Protein AF-A0A0Q3QV59-F1 (afdb_monomer_lite)

pLDDT: mean 86.53, std 8.25, range [58.94, 98.12]

Structure (mmCIF, N/CA/C/O backbone):
data_AF-A0A0Q3QV59-F1
#
_entry.id   AF-A0A0Q3QV59-F1
#
loop_
_atom_site.group_PDB
_atom_site.id
_atom_site.type_symbol
_atom_site.label_atom_id
_atom_site.label_alt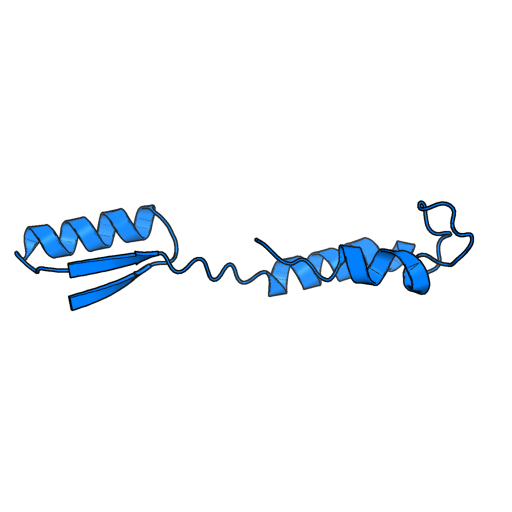_id
_atom_site.label_comp_id
_atom_site.label_asym_id
_atom_site.label_entity_id
_atom_site.label_seq_id
_atom_site.pdbx_PDB_ins_code
_atom_site.Cartn_x
_atom_site.Cartn_y
_atom_site.Cartn_z
_atom_site.occupancy
_atom_site.B_iso_or_equiv
_atom_site.auth_seq_id
_atom_site.auth_comp_id
_atom_site.auth_asym_id
_atom_site.auth_atom_id
_atom_site.pdbx_PDB_model_num
ATOM 1 N N . MET A 1 1 ? -8.701 -6.338 25.127 1.00 88.12 1 MET A N 1
ATOM 2 C CA . MET A 1 1 ? -8.014 -7.109 24.057 1.00 88.12 1 MET A CA 1
ATOM 3 C C . MET A 1 1 ? -7.699 -6.191 22.875 1.00 88.12 1 MET A C 1
ATOM 5 O O . MET A 1 1 ? -8.475 -5.278 22.635 1.00 88.12 1 MET A O 1
ATOM 9 N N . VAL A 1 2 ? -6.590 -6.384 22.148 1.00 88.50 2 VAL A N 1
ATOM 10 C CA . VAL A 1 2 ? -6.286 -5.603 20.927 1.00 88.50 2 VAL A CA 1
ATOM 11 C C . VAL A 1 2 ? -6.396 -6.509 19.704 1.00 88.50 2 VAL A C 1
ATOM 13 O O . VAL A 1 2 ? -5.743 -7.548 19.661 1.00 88.50 2 VAL A O 1
ATOM 16 N N . CYS A 1 3 ? -7.189 -6.100 18.714 1.00 88.38 3 CYS A N 1
ATOM 17 C CA . CYS A 1 3 ? -7.351 -6.813 17.445 1.00 88.38 3 CYS A CA 1
ATOM 18 C C . CYS A 1 3 ? -6.823 -5.961 16.292 1.00 88.38 3 CYS A C 1
ATOM 20 O O . CYS A 1 3 ? -6.965 -4.738 16.307 1.00 88.38 3 CYS A O 1
ATOM 22 N N . TYR A 1 4 ? -6.250 -6.609 15.279 1.00 89.38 4 TYR A N 1
ATOM 23 C CA . TYR A 1 4 ? -5.838 -5.956 14.041 1.00 89.38 4 TYR A CA 1
ATOM 24 C C . TYR A 1 4 ? -6.653 -6.507 12.877 1.00 89.38 4 TYR A C 1
ATOM 26 O O . TYR A 1 4 ? -6.770 -7.721 12.736 1.00 89.38 4 TYR A O 1
ATOM 34 N N . VAL A 1 5 ? -7.199 -5.618 12.053 1.00 88.62 5 VAL A N 1
ATOM 35 C CA . VAL A 1 5 ? -8.011 -5.963 10.876 1.00 88.62 5 VAL A CA 1
ATOM 36 C C . VAL A 1 5 ? -7.503 -5.210 9.649 1.00 88.62 5 VAL A C 1
ATOM 38 O O . VAL A 1 5 ? -6.845 -4.175 9.791 1.00 88.62 5 VAL A O 1
ATOM 41 N N . VAL A 1 6 ? -7.787 -5.723 8.449 1.00 86.19 6 VAL A N 1
ATOM 42 C CA . VAL A 1 6 ? -7.312 -5.111 7.192 1.00 86.19 6 VAL A CA 1
ATOM 43 C C . VAL A 1 6 ? -8.350 -4.230 6.495 1.00 86.19 6 VAL A C 1
ATOM 45 O O . VAL A 1 6 ? -7.976 -3.412 5.662 1.00 86.19 6 VAL A O 1
ATOM 48 N N . ASN A 1 7 ? -9.640 -4.370 6.812 1.00 86.12 7 ASN A N 1
ATOM 49 C CA . ASN A 1 7 ? -10.717 -3.596 6.188 1.00 86.12 7 ASN A CA 1
ATOM 50 C C . ASN A 1 7 ? -11.932 -3.422 7.118 1.00 86.12 7 ASN A C 1
ATOM 52 O O . ASN A 1 7 ? -12.003 -4.012 8.198 1.00 86.12 7 ASN A O 1
ATOM 56 N N . GLU A 1 8 ? 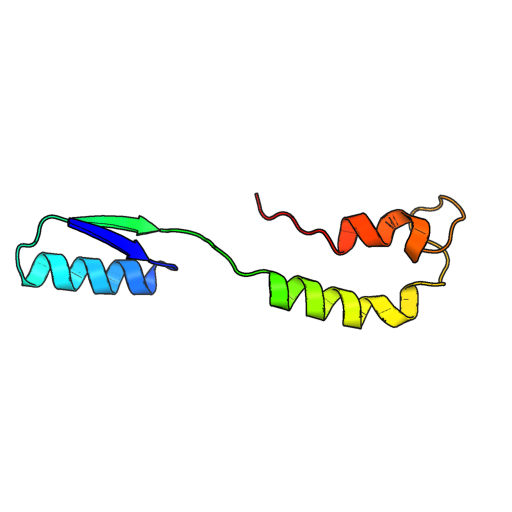-12.895 -2.614 6.675 1.00 89.44 8 GLU A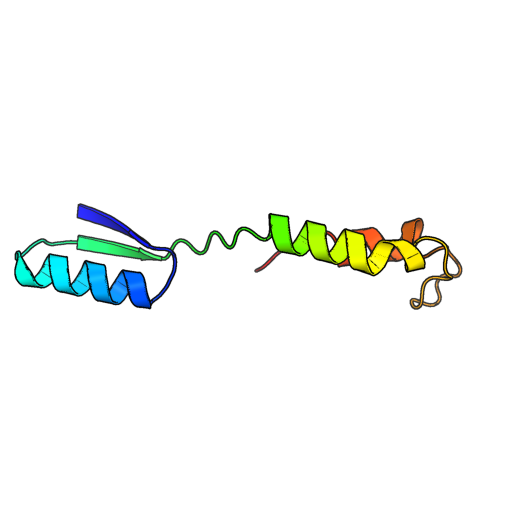 N 1
ATOM 57 C CA . GLU A 1 8 ? -14.111 -2.290 7.432 1.00 89.44 8 GLU A CA 1
ATOM 58 C C . GLU A 1 8 ? -15.045 -3.492 7.625 1.00 89.44 8 GLU A C 1
ATOM 60 O O . GLU A 1 8 ? -15.681 -3.613 8.670 1.00 89.44 8 GLU A O 1
ATOM 65 N N . LEU A 1 9 ? -15.087 -4.427 6.667 1.00 92.38 9 LEU A N 1
ATOM 66 C CA . LEU A 1 9 ? -15.906 -5.637 6.784 1.00 92.38 9 LEU A CA 1
ATOM 67 C C . LEU A 1 9 ? -15.433 -6.512 7.953 1.00 92.38 9 LEU A C 1
ATOM 69 O O . LEU A 1 9 ? -16.235 -6.948 8.778 1.00 92.38 9 LEU A O 1
ATOM 73 N N . GLN A 1 10 ? -14.122 -6.731 8.052 1.00 90.81 10 GLN A N 1
ATOM 74 C CA . GLN A 1 10 ? -13.523 -7.454 9.170 1.00 90.81 10 GLN A CA 1
ATOM 75 C C . GLN A 1 10 ? -13.692 -6.701 10.488 1.00 90.81 10 GLN A C 1
ATOM 77 O O . GLN A 1 10 ? -13.933 -7.330 11.516 1.00 90.81 10 GLN A O 1
ATOM 82 N N . LEU A 1 11 ? -13.603 -5.366 10.471 1.00 93.12 11 LEU A N 1
ATOM 83 C CA . LEU A 1 11 ? -13.882 -4.554 11.653 1.00 93.12 11 LEU A CA 1
ATOM 84 C C . LEU A 1 11 ? -15.301 -4.810 12.167 1.00 93.12 11 LEU A C 1
ATOM 86 O O . LEU A 1 11 ? -15.463 -5.105 13.348 1.00 93.12 11 LEU A O 1
ATOM 90 N N . ALA A 1 12 ? -16.306 -4.755 11.289 1.00 94.94 12 ALA A N 1
ATOM 91 C CA . ALA A 1 12 ? -17.703 -4.977 11.655 1.00 94.94 12 ALA A CA 1
ATOM 92 C C . ALA A 1 12 ? -17.937 -6.390 12.220 1.00 94.94 12 ALA A C 1
ATOM 94 O O . ALA A 1 12 ? -18.620 -6.551 13.232 1.00 94.94 12 ALA A O 1
ATOM 95 N N . GLN A 1 13 ? -17.328 -7.411 11.609 1.00 96.12 13 GLN A N 1
ATOM 96 C CA . GLN A 1 13 ? -17.417 -8.797 12.080 1.00 96.12 13 GLN A CA 1
ATOM 97 C C . GLN A 1 13 ? -16.795 -8.976 13.469 1.00 96.12 13 GLN A C 1
ATOM 99 O O . GLN A 1 13 ? -17.432 -9.534 14.361 1.00 96.12 13 GLN A O 1
ATOM 104 N N . VAL A 1 14 ? -15.574 -8.473 13.676 1.00 94.25 14 VAL A N 1
ATOM 105 C CA . VAL A 1 14 ? -14.875 -8.581 14.966 1.00 94.25 14 VAL A CA 1
ATOM 106 C C . VAL A 1 14 ? -15.590 -7.765 16.042 1.00 94.25 14 VAL A C 1
ATOM 108 O O . VAL A 1 14 ? -15.742 -8.250 17.159 1.00 94.25 14 VAL A O 1
ATOM 111 N N . ALA A 1 15 ? -16.087 -6.569 15.714 1.00 95.62 15 ALA A N 1
ATOM 112 C CA . ALA A 1 15 ? -16.849 -5.737 16.643 1.00 95.62 15 ALA A CA 1
ATOM 113 C C . ALA A 1 15 ? -18.132 -6.432 17.108 1.00 95.62 15 ALA A C 1
ATOM 115 O O . ALA A 1 15 ? -18.418 -6.442 18.305 1.00 95.62 15 ALA A O 1
ATOM 116 N N . LYS A 1 16 ? -18.865 -7.064 16.180 1.00 97.50 16 LYS A N 1
ATOM 117 C CA . LYS A 1 16 ? -20.060 -7.845 16.509 1.00 97.50 16 LYS A CA 1
ATOM 118 C C . LYS A 1 16 ? -19.728 -8.987 17.467 1.00 97.50 16 LYS A C 1
ATOM 120 O O . LYS A 1 16 ? -20.348 -9.082 18.516 1.00 97.50 16 LYS A O 1
ATOM 125 N N . ILE A 1 17 ? -18.704 -9.784 17.155 1.00 96.62 17 ILE A N 1
ATOM 126 C CA . ILE A 1 17 ? -18.265 -10.885 18.024 1.00 96.62 17 ILE A CA 1
ATOM 127 C C . ILE A 1 17 ? -17.877 -10.347 19.406 1.00 96.62 17 ILE A C 1
ATOM 129 O O . ILE A 1 17 ? -18.315 -10.872 20.420 1.00 96.62 17 ILE A O 1
ATOM 133 N N . CYS A 1 18 ? -17.090 -9.273 19.487 1.00 96.25 18 CYS A N 1
ATOM 134 C CA . CYS A 1 18 ? -16.721 -8.701 20.781 1.00 96.25 18 CYS A CA 1
ATOM 135 C C . CYS A 1 18 ? -17.945 -8.256 21.595 1.00 96.25 18 CYS A C 1
ATOM 137 O O . CYS A 1 18 ? -17.972 -8.494 22.799 1.00 96.25 18 CYS A O 1
ATOM 139 N N . ASN A 1 19 ? -18.958 -7.669 20.954 1.00 95.81 19 ASN A N 1
ATOM 140 C CA . ASN A 1 19 ? -20.194 -7.264 21.620 1.00 95.81 19 ASN A CA 1
ATOM 141 C C . ASN A 1 19 ? -21.013 -8.473 22.105 1.00 95.81 19 ASN A C 1
ATOM 143 O O . ASN A 1 19 ? -21.383 -8.527 23.274 1.00 95.81 19 ASN A O 1
ATOM 147 N N . ASP A 1 20 ? -21.206 -9.474 21.241 1.00 98.12 20 ASP A N 1
ATOM 148 C CA . ASP A 1 20 ? -21.988 -10.683 21.537 1.00 98.12 20 ASP A CA 1
ATOM 149 C C . ASP A 1 20 ? -21.440 -11.448 22.761 1.00 98.12 20 ASP A C 1
ATOM 151 O O . ASP A 1 20 ? -22.200 -12.079 23.493 1.00 98.12 20 ASP A O 1
ATOM 155 N N . TYR A 1 21 ? -20.130 -11.357 23.018 1.00 97.12 21 TYR A N 1
ATOM 156 C CA . TYR A 1 21 ? -19.461 -12.007 24.152 1.00 97.12 21 TYR A CA 1
ATOM 157 C C . TYR A 1 21 ? -19.074 -11.049 25.297 1.00 97.12 21 TYR A C 1
ATOM 159 O O . TYR A 1 21 ? -18.375 -11.463 26.222 1.00 97.12 21 TYR A O 1
ATOM 167 N N . GLY A 1 22 ? -19.477 -9.773 25.257 1.00 95.62 22 GLY A N 1
ATOM 168 C CA . GLY A 1 22 ? -19.140 -8.791 26.300 1.00 95.62 22 GLY A CA 1
ATOM 169 C C . GLY A 1 22 ? -17.635 -8.512 26.442 1.00 95.62 22 GLY A C 1
ATOM 170 O O . GLY A 1 22 ? -17.152 -8.166 27.521 1.00 95.62 22 GLY A O 1
ATOM 171 N N . ILE A 1 23 ? -16.864 -8.684 25.365 1.00 96.38 23 ILE A N 1
ATOM 172 C CA . ILE A 1 23 ? -15.409 -8.532 25.359 1.00 96.38 23 ILE A CA 1
ATOM 173 C C . ILE A 1 23 ? -15.038 -7.084 25.041 1.00 96.38 23 ILE A C 1
ATOM 175 O O . ILE A 1 23 ? -15.220 -6.606 23.922 1.00 96.38 23 ILE A O 1
ATOM 179 N N . TYR A 1 24 ? -14.394 -6.406 25.991 1.00 94.38 24 TYR A N 1
ATOM 180 C CA . TYR A 1 24 ? -13.816 -5.088 25.739 1.00 94.38 24 TYR A CA 1
ATOM 181 C C . TYR A 1 24 ? -12.599 -5.187 24.800 1.00 94.38 24 TYR A C 1
ATOM 183 O O . TYR A 1 24 ? -11.552 -5.769 25.141 1.00 94.38 24 TYR A O 1
ATOM 191 N N . SER A 1 25 ? -12.715 -4.611 23.601 1.00 89.25 25 SER A N 1
ATOM 192 C CA . SER A 1 25 ? -11.670 -4.649 22.579 1.00 89.25 25 SER A CA 1
ATOM 193 C C . SER A 1 25 ? -11.346 -3.276 21.990 1.00 89.25 25 SER A C 1
ATOM 195 O O . SER A 1 25 ? -12.196 -2.401 21.861 1.00 89.25 25 SER A O 1
ATOM 197 N N . ILE A 1 26 ? -10.074 -3.096 21.628 1.00 91.69 26 ILE A N 1
ATOM 198 C CA . ILE A 1 26 ? -9.606 -1.999 20.781 1.00 91.69 26 ILE A CA 1
ATOM 199 C C . ILE A 1 26 ? -9.258 -2.624 19.433 1.00 91.69 26 ILE A C 1
ATOM 201 O O . ILE A 1 26 ? -8.262 -3.344 19.315 1.00 91.69 26 ILE A O 1
ATOM 205 N N . ILE A 1 27 ? -10.086 -2.366 18.425 1.00 90.81 27 ILE A N 1
ATOM 206 C CA . ILE A 1 27 ? -9.880 -2.863 17.065 1.00 90.81 27 ILE A CA 1
ATOM 207 C C . ILE A 1 27 ? -9.128 -1.789 16.282 1.00 90.81 27 ILE A C 1
ATOM 209 O O . ILE A 1 27 ? -9.587 -0.656 16.164 1.00 90.81 27 ILE A O 1
ATOM 213 N N . LYS A 1 28 ? -7.951 -2.133 15.764 1.00 88.44 28 LYS A N 1
ATOM 214 C CA . LYS A 1 28 ? -7.114 -1.240 14.961 1.00 88.44 28 LYS A CA 1
ATOM 215 C C . LYS A 1 28 ? -7.107 -1.723 13.518 1.00 88.44 28 LYS A C 1
ATOM 217 O O . LYS A 1 28 ? -6.742 -2.867 13.251 1.00 88.44 28 LYS A O 1
ATOM 222 N N . ILE A 1 29 ? -7.444 -0.844 12.581 1.00 86.56 29 ILE A N 1
ATOM 223 C CA . ILE A 1 29 ? -7.207 -1.112 11.162 1.00 86.56 29 ILE A CA 1
ATOM 224 C C . ILE A 1 29 ? -5.710 -0.919 10.909 1.00 86.56 29 ILE A C 1
ATOM 226 O O . ILE A 1 29 ? -5.170 0.157 11.164 1.00 86.56 29 ILE A O 1
ATOM 230 N N . LYS A 1 30 ? -5.021 -1.963 10.443 1.00 79.06 30 LYS A N 1
ATOM 231 C CA . LYS A 1 30 ? -3.660 -1.844 9.909 1.00 79.06 30 LYS A CA 1
ATOM 232 C C . LYS A 1 30 ? -3.768 -1.892 8.388 1.00 79.06 30 LYS A C 1
ATOM 234 O O . LYS A 1 30 ? -3.911 -2.989 7.847 1.00 79.06 30 LYS A O 1
ATOM 239 N N . PRO A 1 31 ? -3.679 -0.752 7.684 1.00 64.88 31 PRO A N 1
ATOM 240 C CA . PRO A 1 31 ? -3.658 -0.742 6.233 1.00 64.88 31 PRO A CA 1
ATOM 241 C C . PRO A 1 31 ? -2.255 -1.135 5.757 1.00 64.88 31 PRO A C 1
ATOM 243 O O . PRO A 1 31 ? -1.531 -0.331 5.181 1.00 64.88 31 PRO A O 1
ATOM 246 N N . TYR A 1 32 ? -1.827 -2.375 6.009 1.00 66.62 32 TYR A N 1
ATOM 247 C CA . TYR A 1 32 ? -0.754 -2.932 5.193 1.00 66.62 32 TYR A CA 1
ATOM 248 C C . TYR A 1 32 ? -1.397 -3.389 3.891 1.00 66.62 32 TYR A C 1
ATOM 250 O O . TYR A 1 32 ? -1.809 -4.537 3.736 1.00 66.62 32 TYR A O 1
ATOM 258 N N . VAL A 1 33 ? -1.559 -2.444 2.970 1.00 62.84 33 VAL A N 1
ATOM 259 C CA . VAL A 1 33 ? -1.853 -2.792 1.587 1.00 62.84 33 VAL A CA 1
ATOM 260 C C . VAL A 1 33 ? -0.567 -3.394 1.035 1.00 62.84 33 VAL A C 1
ATOM 262 O O . VAL A 1 33 ? 0.408 -2.678 0.803 1.00 62.84 33 VAL A O 1
ATOM 265 N N . ASP A 1 34 ? -0.541 -4.715 0.854 1.00 68.50 34 ASP A N 1
ATOM 266 C CA . ASP A 1 34 ? 0.555 -5.366 0.142 1.00 68.50 34 ASP A CA 1
ATOM 267 C C . ASP A 1 34 ? 0.520 -4.945 -1.333 1.00 68.50 34 ASP A C 1
ATOM 269 O O . ASP A 1 34 ? -0.116 -5.560 -2.191 1.00 68.50 34 ASP A O 1
ATOM 273 N N . ILE A 1 35 ? 1.229 -3.863 -1.639 1.00 77.44 35 ILE A N 1
ATOM 274 C CA . ILE A 1 35 ? 1.380 -3.359 -3.002 1.00 77.44 35 ILE A CA 1
ATOM 275 C C . ILE A 1 35 ? 2.450 -4.116 -3.791 1.00 77.44 35 ILE A C 1
ATOM 277 O O . ILE A 1 35 ? 2.750 -3.732 -4.920 1.00 77.44 35 ILE A O 1
ATOM 281 N N . SER A 1 36 ? 3.049 -5.185 -3.255 1.00 81.56 36 SER A N 1
ATOM 282 C CA . SER A 1 36 ? 4.088 -5.944 -3.962 1.00 81.56 36 SER A CA 1
ATOM 283 C C . SER A 1 36 ? 3.565 -6.515 -5.278 1.00 81.56 36 SER A C 1
ATOM 285 O O . SER A 1 36 ? 4.260 -6.469 -6.295 1.00 81.56 36 SER A O 1
ATOM 287 N N . GLN A 1 37 ? 2.319 -6.999 -5.285 1.00 82.12 37 GLN A N 1
ATOM 288 C CA . GLN A 1 37 ? 1.653 -7.482 -6.497 1.00 82.12 37 GLN A CA 1
ATOM 289 C C . GLN A 1 37 ? 1.393 -6.346 -7.494 1.00 82.12 37 GLN A C 1
ATOM 291 O O . GLN A 1 37 ? 1.665 -6.496 -8.684 1.00 82.12 37 GLN A O 1
ATOM 296 N N . LEU A 1 38 ? 0.973 -5.173 -7.010 1.00 83.88 38 LEU A N 1
ATOM 297 C CA . LEU A 1 38 ? 0.778 -3.983 -7.839 1.00 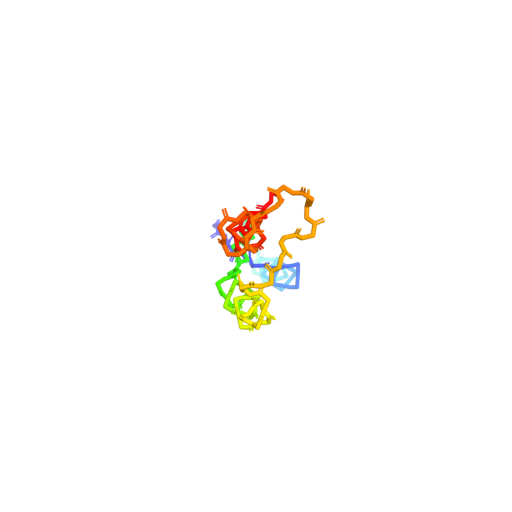83.88 38 LEU A CA 1
ATOM 298 C C . LEU A 1 38 ? 2.097 -3.510 -8.473 1.00 83.88 38 LEU A C 1
ATOM 300 O O . LEU A 1 38 ? 2.159 -3.277 -9.680 1.00 83.88 38 LEU A O 1
ATOM 304 N N . LYS A 1 39 ? 3.183 -3.453 -7.690 1.00 86.06 39 LYS A N 1
ATOM 305 C CA . LYS A 1 39 ? 4.533 -3.127 -8.178 1.00 86.06 39 LYS A CA 1
ATOM 306 C C . LYS A 1 39 ? 4.995 -4.119 -9.248 1.00 86.06 39 LYS A C 1
ATOM 308 O O . LYS A 1 39 ? 5.587 -3.706 -10.243 1.00 86.06 39 LYS A O 1
ATOM 313 N N . LYS A 1 40 ? 4.720 -5.420 -9.082 1.00 88.12 40 LYS A N 1
ATOM 314 C CA . LYS A 1 40 ? 5.020 -6.446 -10.099 1.00 88.12 40 LYS A CA 1
ATOM 315 C C . LYS A 1 40 ? 4.211 -6.226 -11.379 1.00 88.12 40 LYS A C 1
ATOM 317 O O . LYS A 1 40 ? 4.802 -6.193 -12.455 1.00 88.12 40 LYS A O 1
ATOM 322 N N . ALA A 1 41 ? 2.899 -6.021 -11.269 1.00 87.88 41 ALA A N 1
ATOM 323 C CA . ALA A 1 41 ? 2.024 -5.787 -12.418 1.00 87.88 41 ALA A CA 1
ATOM 324 C C . ALA A 1 41 ? 2.437 -4.539 -13.220 1.00 87.88 41 ALA A C 1
ATOM 326 O O . ALA A 1 41 ? 2.496 -4.582 -14.450 1.00 87.88 41 ALA A O 1
ATOM 327 N N . LEU A 1 42 ? 2.810 -3.455 -12.533 1.00 87.88 42 LEU A N 1
ATOM 328 C CA . LEU A 1 42 ? 3.315 -2.237 -13.169 1.00 87.88 42 LEU A CA 1
ATOM 329 C C . LEU A 1 42 ? 4.631 -2.466 -13.908 1.00 87.88 42 LEU A C 1
ATOM 331 O O . LEU A 1 42 ? 4.752 -2.061 -15.060 1.00 87.88 42 LEU A O 1
ATOM 335 N N . LYS A 1 43 ? 5.595 -3.170 -13.302 1.00 88.75 43 LYS A N 1
ATOM 336 C CA . LYS A 1 43 ? 6.860 -3.516 -13.974 1.00 88.75 43 LYS A CA 1
ATOM 337 C C . LYS A 1 43 ? 6.631 -4.307 -15.263 1.00 88.75 43 LYS A C 1
ATOM 339 O O . LYS A 1 43 ? 7.318 -4.060 -16.249 1.00 88.75 43 LYS A O 1
ATOM 344 N N . VAL A 1 44 ? 5.666 -5.231 -15.267 1.00 90.38 44 VAL A N 1
ATOM 345 C CA . VAL A 1 44 ? 5.296 -6.012 -16.460 1.00 90.38 44 VAL A CA 1
ATOM 346 C C . VAL A 1 44 ? 4.698 -5.105 -17.537 1.00 90.38 44 VAL A C 1
ATOM 348 O O . VAL A 1 44 ? 5.163 -5.134 -18.670 1.00 90.38 44 VAL A O 1
ATOM 351 N N . LYS A 1 45 ? 3.727 -4.254 -17.183 1.00 88.19 45 LYS A N 1
ATOM 352 C CA . LYS A 1 45 ? 3.088 -3.305 -18.117 1.00 88.19 45 LYS A CA 1
ATOM 353 C C . LYS A 1 45 ? 4.060 -2.278 -18.707 1.00 88.19 45 LYS A C 1
ATOM 355 O O . LYS A 1 45 ? 3.884 -1.854 -19.841 1.00 88.19 45 LYS A O 1
ATOM 360 N N . MET A 1 46 ? 5.063 -1.869 -17.936 1.00 86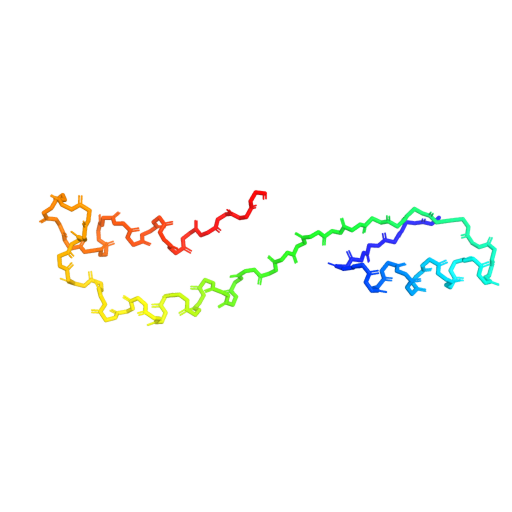.31 46 MET A N 1
ATOM 361 C CA . MET A 1 46 ? 6.053 -0.859 -18.326 1.00 86.31 46 MET A CA 1
ATOM 362 C C . MET A 1 46 ? 7.240 -1.447 -19.102 1.00 86.31 46 MET A C 1
ATOM 364 O O . MET A 1 46 ? 8.073 -0.685 -19.591 1.00 86.31 46 MET A O 1
ATOM 368 N N . LYS A 1 47 ? 7.350 -2.781 -19.196 1.00 87.12 47 LYS A N 1
ATOM 369 C CA . LYS A 1 47 ? 8.527 -3.475 -19.740 1.00 87.12 47 LYS A CA 1
ATOM 370 C C . LYS A 1 47 ? 8.846 -3.048 -21.172 1.00 87.12 47 LYS A C 1
ATOM 372 O O . LYS A 1 47 ? 10.012 -2.809 -21.480 1.00 87.12 47 LYS A O 1
ATOM 377 N N . ASP A 1 48 ? 7.818 -2.895 -21.999 1.00 87.62 48 ASP A N 1
ATOM 378 C CA . ASP A 1 48 ? 7.976 -2.537 -23.412 1.00 87.62 48 ASP A CA 1
ATOM 379 C C . ASP A 1 48 ? 8.427 -1.081 -23.586 1.00 87.62 48 ASP A C 1
ATOM 381 O O . ASP A 1 48 ? 9.184 -0.769 -24.497 1.00 87.62 48 ASP A O 1
ATOM 385 N N . ARG A 1 49 ? 8.065 -0.204 -22.641 1.00 85.94 49 ARG A N 1
ATOM 386 C CA . ARG A 1 49 ? 8.369 1.234 -22.687 1.00 85.94 49 ARG A CA 1
ATOM 387 C C . ARG A 1 49 ? 9.734 1.602 -22.119 1.00 85.94 49 ARG A C 1
ATOM 389 O O . ARG A 1 49 ? 10.104 2.769 -22.121 1.00 85.94 49 ARG A O 1
ATOM 396 N N . LEU A 1 50 ? 10.501 0.644 -21.592 1.00 87.06 50 LEU A N 1
ATOM 397 C CA . LEU A 1 50 ? 11.764 0.919 -20.889 1.00 87.06 50 LEU A CA 1
ATOM 398 C C . LEU A 1 50 ? 12.783 1.675 -21.751 1.00 87.06 50 LEU A C 1
ATOM 400 O O . LEU A 1 50 ? 13.524 2.519 -21.239 1.00 87.06 50 LEU A O 1
ATOM 404 N N . TYR A 1 51 ? 12.844 1.352 -23.039 1.00 89.25 51 TYR A N 1
ATOM 405 C CA . TYR A 1 51 ? 13.823 1.923 -23.962 1.00 89.25 51 TYR A CA 1
ATOM 406 C C . TYR A 1 51 ? 13.256 3.044 -24.832 1.00 89.25 51 TYR A C 1
ATOM 408 O O . TYR A 1 51 ? 14.036 3.679 -25.544 1.00 89.25 51 TYR A O 1
ATOM 416 N N . ASP A 1 52 ? 11.959 3.326 -24.711 1.00 90.75 52 ASP A N 1
ATOM 417 C CA . ASP A 1 52 ? 11.313 4.448 -25.379 1.00 90.75 52 ASP A CA 1
ATOM 418 C C . ASP A 1 52 ? 11.828 5.784 -24.822 1.00 90.75 52 ASP A C 1
ATOM 420 O O . ASP A 1 52 ? 12.284 5.857 -23.668 1.00 90.75 52 ASP A O 1
ATOM 424 N N . PRO A 1 53 ? 11.756 6.869 -25.610 1.00 90.62 53 PRO A N 1
ATOM 425 C CA . PRO A 1 53 ? 11.984 8.216 -25.108 1.00 90.62 53 PRO A CA 1
ATOM 426 C C . PRO A 1 53 ? 11.073 8.519 -23.912 1.00 90.62 53 PRO A C 1
ATOM 428 O O . PRO A 1 53 ? 9.872 8.255 -23.941 1.00 90.62 53 PRO A O 1
ATOM 431 N N . CYS A 1 54 ? 11.631 9.093 -22.844 1.00 89.50 54 CYS A N 1
ATOM 432 C CA . CYS A 1 54 ? 10.837 9.502 -21.692 1.00 89.50 54 CYS A CA 1
ATOM 433 C C . CYS A 1 54 ? 9.815 10.577 -22.102 1.00 89.50 54 CYS A C 1
ATOM 435 O O . CYS A 1 54 ? 10.224 11.620 -22.622 1.00 89.50 54 CYS A O 1
ATOM 437 N N . PRO A 1 55 ? 8.522 10.419 -21.758 1.00 87.81 55 PRO A N 1
ATOM 438 C CA . PRO A 1 55 ? 7.493 11.418 -22.062 1.00 87.81 55 PRO A CA 1
ATOM 439 C C . PRO A 1 55 ? 7.680 12.729 -21.281 1.00 87.81 55 PRO A C 1
ATOM 441 O O . PRO A 1 55 ? 7.050 13.735 -21.575 1.00 87.81 55 PRO A O 1
ATOM 444 N N . CYS A 1 56 ? 8.574 12.740 -20.293 1.00 88.38 56 CYS A N 1
ATOM 445 C CA . CYS A 1 56 ? 8.908 13.895 -19.471 1.00 88.38 56 CYS A CA 1
ATOM 446 C C . CYS A 1 56 ? 9.727 14.986 -20.189 1.00 88.38 56 CYS A C 1
ATOM 448 O O . CYS A 1 56 ? 10.102 15.971 -19.554 1.00 88.38 56 CYS A O 1
ATOM 450 N N . GLY A 1 57 ? 10.092 14.787 -21.461 1.00 82.50 57 GLY A N 1
ATOM 451 C CA . GLY A 1 57 ? 10.807 15.780 -22.272 1.00 82.50 57 GLY A CA 1
ATOM 452 C C . GLY A 1 57 ? 12.298 15.945 -21.952 1.00 82.50 57 GLY A C 1
ATOM 453 O O . GLY A 1 57 ? 12.971 16.743 -22.590 1.00 82.50 57 GLY A O 1
ATOM 454 N N . LYS A 1 58 ? 12.859 15.173 -21.009 1.00 81.44 58 LYS A N 1
ATOM 455 C CA . LYS A 1 58 ? 14.276 15.275 -20.594 1.00 81.44 58 LYS A CA 1
ATOM 456 C C . LYS A 1 58 ? 15.273 14.544 -21.511 1.00 81.44 58 LYS A C 1
ATOM 458 O O . LYS A 1 58 ? 16.430 14.386 -21.141 1.00 81.44 58 LYS A O 1
ATOM 463 N N . GLY A 1 59 ? 14.832 14.057 -22.673 1.00 72.19 59 GLY A N 1
ATOM 464 C CA . GLY A 1 59 ? 15.705 13.500 -23.720 1.00 72.19 59 GLY A CA 1
ATOM 465 C C . GLY A 1 59 ? 16.365 12.143 -23.428 1.00 72.19 59 GLY A C 1
ATOM 466 O O . GLY A 1 59 ? 17.170 11.679 -24.228 1.00 72.19 59 GLY A O 1
ATOM 467 N N . GLY A 1 60 ? 16.041 11.482 -22.313 1.00 86.06 60 GLY A N 1
ATOM 468 C CA . GLY A 1 60 ? 16.583 10.165 -21.951 1.00 86.06 60 GLY A CA 1
ATOM 469 C C . GLY A 1 60 ? 15.600 9.016 -22.182 1.00 86.06 60 GLY A C 1
ATOM 470 O O . GLY A 1 60 ? 14.391 9.231 -22.264 1.00 86.06 60 GLY A O 1
ATOM 471 N N . LYS A 1 61 ? 16.105 7.776 -22.219 1.00 88.50 61 LYS A N 1
ATOM 472 C CA . LYS A 1 61 ? 15.250 6.575 -22.213 1.00 88.50 61 LYS A CA 1
ATOM 473 C C . LYS A 1 61 ? 14.443 6.503 -20.912 1.00 88.50 61 LYS A C 1
ATOM 475 O O . LYS A 1 61 ? 14.979 6.791 -19.838 1.00 88.50 61 LYS A O 1
ATOM 480 N N . PHE A 1 62 ? 13.186 6.073 -20.991 1.00 89.69 62 PHE A N 1
ATOM 481 C CA . PHE A 1 62 ? 12.248 6.025 -19.865 1.00 89.69 62 PHE A CA 1
ATOM 482 C C . PHE A 1 62 ? 12.805 5.286 -18.637 1.00 89.69 62 PHE A C 1
ATOM 484 O O . PHE A 1 62 ? 12.688 5.790 -17.514 1.00 89.69 62 PHE A O 1
ATOM 491 N N . LYS A 1 63 ? 13.503 4.158 -18.850 1.00 87.69 63 LYS A N 1
ATOM 492 C CA . LYS A 1 63 ? 14.172 3.353 -17.809 1.00 87.69 63 LYS A CA 1
ATOM 493 C C . LYS A 1 63 ? 15.098 4.166 -16.902 1.00 87.69 63 LYS A C 1
ATOM 495 O O . LYS A 1 63 ? 15.153 3.898 -15.706 1.00 87.69 63 LYS A O 1
ATOM 500 N N . PHE A 1 64 ? 15.824 5.135 -17.457 1.00 89.06 64 PHE A N 1
ATOM 501 C CA . PHE A 1 64 ? 16.803 5.943 -16.720 1.00 89.06 64 PHE A CA 1
ATOM 502 C C . PHE A 1 64 ? 16.227 7.270 -16.215 1.00 89.06 64 PHE A C 1
ATOM 504 O O . PH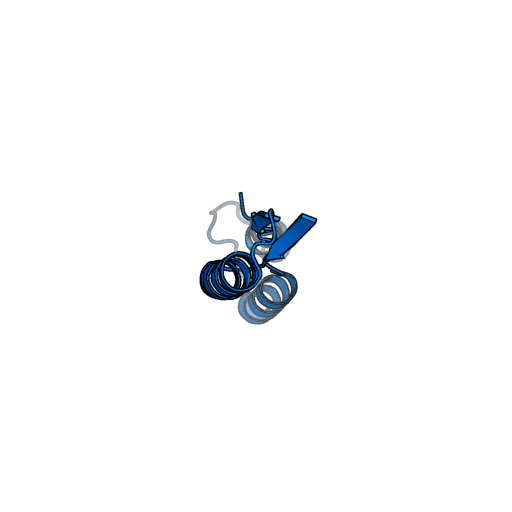E A 1 64 ? 16.954 8.054 -15.612 1.00 89.06 64 PHE A O 1
ATOM 511 N N . CYS A 1 65 ? 14.941 7.541 -16.460 1.00 89.81 65 CYS A N 1
ATOM 512 C CA . CYS A 1 65 ? 14.327 8.822 -16.138 1.00 89.81 65 CYS A CA 1
ATOM 513 C C . CYS A 1 65 ? 13.155 8.693 -15.153 1.00 89.81 65 CYS A C 1
ATOM 515 O O . CYS A 1 65 ? 13.345 8.849 -13.946 1.00 89.81 65 CYS A O 1
ATOM 517 N N . CYS A 1 66 ? 11.945 8.410 -15.640 1.00 89.38 66 CYS A N 1
ATOM 518 C CA . CYS A 1 66 ? 10.735 8.386 -14.810 1.00 89.38 66 CYS A CA 1
ATOM 519 C C . CYS A 1 66 ? 10.378 6.994 -14.285 1.00 89.38 66 CYS A C 1
ATOM 521 O O . CYS A 1 66 ? 9.677 6.897 -13.282 1.00 89.38 66 CYS A O 1
ATOM 523 N N . TYR A 1 67 ? 10.915 5.928 -14.886 1.00 89.56 67 TYR A N 1
ATOM 524 C CA . TYR A 1 67 ? 10.563 4.550 -14.545 1.00 89.56 67 TYR A CA 1
ATOM 525 C C . TYR A 1 67 ? 10.620 4.252 -13.039 1.00 89.56 67 TYR A C 1
ATOM 527 O O . TYR A 1 67 ? 9.646 3.763 -12.476 1.00 89.56 67 TYR A O 1
ATOM 535 N N . ASN A 1 68 ? 11.717 4.607 -12.355 1.00 86.25 68 ASN A N 1
ATOM 536 C CA . ASN A 1 68 ? 11.861 4.361 -10.914 1.00 86.25 68 ASN A CA 1
ATOM 537 C C . ASN A 1 68 ? 10.826 5.108 -10.063 1.00 86.25 68 ASN A C 1
ATOM 539 O O . ASN A 1 68 ? 10.429 4.594 -9.021 1.00 86.25 68 ASN A O 1
ATOM 543 N N . LYS A 1 69 ? 10.390 6.296 -10.492 1.00 85.50 69 LYS A N 1
ATOM 544 C CA . LYS A 1 69 ? 9.363 7.069 -9.782 1.00 85.50 69 LYS A CA 1
ATOM 545 C C . LYS A 1 69 ? 7.981 6.444 -9.949 1.00 85.50 69 LYS A C 1
ATOM 547 O O . LYS A 1 69 ? 7.191 6.476 -9.019 1.00 85.50 69 LYS A O 1
ATOM 552 N N . GLU A 1 70 ? 7.712 5.847 -11.107 1.00 83.94 70 GLU A N 1
ATOM 553 C CA . GLU A 1 70 ? 6.420 5.221 -11.400 1.00 83.94 70 GLU A CA 1
ATOM 554 C C . GLU A 1 70 ? 6.268 3.823 -10.777 1.00 83.94 70 GLU A C 1
ATOM 556 O O . GLU A 1 70 ? 5.170 3.445 -10.378 1.00 83.94 70 GLU A O 1
ATOM 561 N N . VAL A 1 71 ? 7.354 3.048 -10.644 1.00 84.19 71 VAL A N 1
ATOM 562 C CA . VAL A 1 71 ? 7.293 1.700 -10.037 1.00 84.19 71 VAL A CA 1
ATOM 563 C C . VAL A 1 71 ? 7.468 1.693 -8.517 1.00 84.19 71 VAL A C 1
ATOM 565 O O . VAL A 1 71 ? 7.014 0.754 -7.857 1.00 84.19 71 VAL A O 1
ATOM 568 N N . ASN A 1 72 ? 8.109 2.711 -7.935 1.00 82.31 72 ASN A N 1
ATOM 569 C CA . ASN A 1 72 ? 8.254 2.843 -6.484 1.00 82.31 72 ASN A CA 1
ATOM 570 C C . ASN A 1 72 ? 7.082 3.626 -5.895 1.00 82.31 72 ASN A C 1
ATOM 572 O O . ASN A 1 72 ? 7.237 4.735 -5.399 1.00 82.31 72 ASN A O 1
ATOM 576 N N . ILE A 1 73 ? 5.900 3.012 -5.952 1.00 80.12 73 ILE A N 1
ATOM 577 C CA . ILE A 1 73 ? 4.702 3.550 -5.311 1.00 80.12 73 ILE A CA 1
ATOM 578 C C . ILE A 1 73 ? 4.881 3.501 -3.794 1.00 80.12 73 ILE A C 1
ATOM 580 O O . ILE A 1 73 ? 5.178 2.441 -3.225 1.00 80.12 73 ILE A O 1
ATOM 584 N N . GLU A 1 74 ? 4.650 4.649 -3.172 1.00 72.50 74 GLU A N 1
ATOM 585 C CA . GLU A 1 74 ? 4.451 4.823 -1.741 1.00 72.50 74 GLU A CA 1
ATOM 586 C C . GLU A 1 74 ? 3.010 5.299 -1.548 1.00 72.50 74 GLU A C 1
ATOM 588 O O . GLU A 1 74 ? 2.630 6.361 -2.043 1.00 72.50 74 GLU A O 1
ATOM 593 N N . LEU A 1 75 ? 2.187 4.481 -0.891 1.00 65.56 75 LEU A N 1
ATOM 594 C CA . LEU A 1 75 ? 0.853 4.899 -0.469 1.00 65.56 75 LEU A CA 1
ATOM 595 C C . LEU A 1 75 ? 1.025 5.701 0.825 1.00 65.56 75 LEU A C 1
ATOM 597 O O . LEU A 1 75 ? 1.588 5.176 1.787 1.00 65.56 75 LEU A O 1
ATOM 601 N N . LYS A 1 76 ? 0.616 6.971 0.803 1.00 58.94 76 LYS A N 1
ATOM 602 C CA . LYS A 1 76 ? 0.570 7.848 1.978 1.00 58.94 76 LYS A CA 1
ATOM 603 C C . LYS A 1 76 ? -0.781 7.747 2.664 1.00 58.94 76 LYS A C 1
ATOM 605 O O . LYS A 1 76 ? -1.782 7.609 1.927 1.00 58.94 76 LYS A O 1
#

Sequence (76 aa):
MVCYVVNELQLAQVAKICNDYGIYSIIKIKPYVDISQLKKALKVKMKDRLYDPCPCGKGGKFKFCCYNKEVNIELK

Radius of gyration: 21.02 Å; chains: 1; bounding box: 39×28×52 Å

Secondary structure (DSSP, 8-state):
-EEEESSHHHHHHHHHHHHHTT---EEEE-----THHHHHHHHHHTSGGGGSBPTTSSSSBGGGTTHHHHHS----

Organism: NCBI:txid1637975

Foldseek 3Di:
DEAEDADPVVVVVVVVVCVVVVHDYDYHYDNPPVCVVVLVVLCVVCVVQQQPQCPVPPRHRVVVPCSVVVSPDDDD